Protein AF-A0A7W1KTX3-F1 (afdb_monomer_lite)

Structure (mmCIF, N/CA/C/O backbone):
data_AF-A0A7W1KTX3-F1
#
_entry.id   AF-A0A7W1KTX3-F1
#
loop_
_atom_site.group_PDB
_atom_site.id
_atom_site.type_symbol
_atom_site.label_atom_id
_atom_site.label_alt_id
_atom_site.label_comp_id
_atom_site.label_asym_id
_atom_site.label_entity_id
_atom_site.label_seq_id
_atom_site.pdbx_PDB_ins_code
_atom_site.Cartn_x
_atom_site.Cartn_y
_atom_site.Cartn_z
_atom_site.occupancy
_atom_site.B_iso_or_equiv
_atom_site.auth_seq_id
_atom_site.auth_comp_id
_atom_site.auth_asym_id
_atom_site.auth_atom_id
_atom_site.pdbx_PDB_model_num
ATOM 1 N N . MET A 1 1 ? -9.259 5.243 1.556 1.00 68.94 1 MET A N 1
ATOM 2 C CA . MET A 1 1 ? -9.725 4.763 2.876 1.00 68.94 1 MET A CA 1
ATOM 3 C C . MET A 1 1 ? -9.135 5.679 3.928 1.00 68.94 1 MET A C 1
ATOM 5 O O . MET A 1 1 ? -7.946 5.932 3.848 1.00 68.94 1 MET A O 1
ATOM 9 N N . ASP A 1 2 ? -9.934 6.171 4.871 1.00 75.31 2 ASP A N 1
ATOM 10 C CA . ASP A 1 2 ? -9.508 7.085 5.947 1.00 75.31 2 ASP A CA 1
ATOM 11 C C . ASP A 1 2 ? -9.149 6.356 7.258 1.00 75.31 2 ASP A C 1
ATOM 13 O O . ASP A 1 2 ? -8.980 6.984 8.301 1.00 75.31 2 ASP A O 1
ATOM 17 N N . GLY A 1 3 ? -9.090 5.022 7.212 1.00 75.69 3 GLY A N 1
ATOM 18 C CA . GLY A 1 3 ? -8.786 4.164 8.354 1.00 75.69 3 GLY A CA 1
ATOM 19 C C . GLY A 1 3 ? -9.950 3.961 9.321 1.00 75.69 3 GLY A C 1
ATOM 20 O O . GLY A 1 3 ? -9.861 3.092 10.167 1.00 75.69 3 GLY A O 1
ATOM 21 N N . GLY A 1 4 ? -11.067 4.685 9.202 1.00 80.94 4 GLY A N 1
ATOM 22 C CA . GLY A 1 4 ? -12.148 4.628 10.195 1.00 80.94 4 GLY A CA 1
ATOM 23 C C . GLY A 1 4 ? -13.067 3.407 10.097 1.00 80.94 4 GLY A C 1
ATOM 24 O O . GLY A 1 4 ? -13.865 3.173 11.003 1.00 80.94 4 GLY A O 1
ATOM 25 N N . VAL A 1 5 ? -12.992 2.645 9.004 1.00 84.69 5 VAL A N 1
ATOM 26 C CA . VAL A 1 5 ? -13.898 1.526 8.711 1.00 84.69 5 VAL A CA 1
ATOM 27 C C . VAL A 1 5 ? -13.095 0.308 8.283 1.00 84.69 5 VAL A C 1
ATOM 29 O O . VAL A 1 5 ? -12.226 0.402 7.416 1.00 84.69 5 VAL A O 1
ATOM 32 N N . ALA A 1 6 ? -13.415 -0.838 8.883 1.00 88.88 6 ALA A N 1
ATOM 33 C CA . ALA A 1 6 ? -12.811 -2.114 8.538 1.00 88.88 6 ALA A CA 1
ATOM 34 C C . ALA A 1 6 ? -13.115 -2.500 7.085 1.00 88.88 6 ALA A C 1
ATOM 36 O O . ALA A 1 6 ? -14.240 -2.357 6.608 1.00 88.88 6 ALA A O 1
ATOM 37 N N . GLY A 1 7 ? -12.113 -3.020 6.390 1.00 90.19 7 GLY A N 1
ATOM 38 C CA . GLY A 1 7 ? -12.224 -3.396 4.992 1.00 90.19 7 GLY A CA 1
ATOM 39 C C . GLY A 1 7 ? -10.861 -3.554 4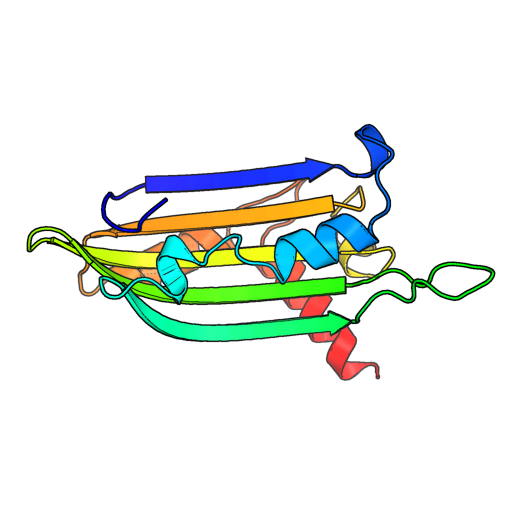.342 1.00 90.19 7 GLY A C 1
ATOM 40 O O . GLY A 1 7 ? -9.826 -3.275 4.940 1.00 90.19 7 GLY A O 1
ATOM 41 N N . MET A 1 8 ? -10.865 -4.000 3.093 1.00 92.31 8 MET A N 1
ATOM 42 C CA . MET A 1 8 ? -9.654 -4.205 2.313 1.00 92.31 8 MET A CA 1
ATOM 43 C C . MET A 1 8 ? -9.886 -3.775 0.871 1.00 92.31 8 MET A C 1
ATOM 45 O O . MET A 1 8 ? -10.969 -3.974 0.325 1.00 92.31 8 MET A O 1
ATOM 49 N N . SER A 1 9 ? -8.856 -3.199 0.262 1.00 91.25 9 SER A N 1
ATOM 50 C CA . SER A 1 9 ? -8.795 -2.910 -1.165 1.00 91.25 9 SER A CA 1
ATOM 51 C C . SER A 1 9 ? -7.460 -3.400 -1.704 1.00 91.25 9 SER A C 1
ATOM 53 O O . SER A 1 9 ? -6.413 -3.064 -1.154 1.00 91.25 9 SER A O 1
ATOM 55 N N . ALA A 1 10 ? -7.507 -4.164 -2.789 1.00 90.75 10 ALA A N 1
ATOM 56 C CA . ALA A 1 10 ? -6.342 -4.568 -3.560 1.00 90.75 10 ALA A CA 1
ATOM 57 C C . ALA A 1 10 ? -6.580 -4.159 -5.014 1.00 90.75 10 ALA A C 1
ATOM 59 O O . ALA A 1 10 ? -7.535 -4.612 -5.644 1.00 90.75 10 ALA A O 1
ATOM 60 N N . THR A 1 11 ? -5.736 -3.271 -5.524 1.00 88.62 11 THR A N 1
ATOM 61 C CA . THR A 1 11 ? -5.887 -2.666 -6.845 1.00 88.62 11 THR A CA 1
ATOM 62 C C . THR A 1 11 ? -4.549 -2.697 -7.552 1.00 88.62 11 THR A C 1
ATOM 64 O O . THR A 1 11 ? -3.518 -2.420 -6.941 1.00 88.62 11 THR A O 1
ATOM 67 N N . TRP A 1 12 ? -4.568 -2.990 -8.848 1.00 86.31 12 TRP A N 1
ATOM 68 C CA . TRP A 1 12 ? -3.404 -2.787 -9.693 1.00 86.31 12 TRP A CA 1
ATOM 69 C C . TRP A 1 12 ? -3.773 -2.008 -10.949 1.00 86.31 12 TRP A C 1
ATOM 71 O O . TRP A 1 12 ? -4.901 -2.073 -11.442 1.00 86.31 12 TRP A O 1
ATOM 81 N N . VAL A 1 13 ? -2.797 -1.271 -11.458 1.00 81.56 13 VAL A N 1
ATOM 82 C CA . VAL A 1 13 ? -2.863 -0.550 -12.721 1.00 81.56 13 VAL A CA 1
ATOM 83 C C . VAL A 1 13 ? -1.728 -1.052 -13.590 1.00 81.56 13 VAL A C 1
ATOM 85 O O . VAL A 1 13 ? -0.573 -1.011 -13.184 1.00 81.56 13 VAL A O 1
ATOM 88 N N . ASP A 1 14 ? -2.075 -1.526 -14.778 1.00 75.94 14 ASP A N 1
ATOM 89 C CA . ASP A 1 14 ? -1.144 -2.065 -15.761 1.00 75.94 14 ASP A CA 1
ATOM 90 C C . ASP A 1 14 ? -0.723 -0.952 -16.736 1.00 75.94 14 ASP A C 1
ATOM 92 O O . ASP A 1 14 ? -1.514 -0.517 -17.577 1.00 75.94 14 ASP A O 1
ATOM 96 N N . ALA A 1 15 ? 0.520 -0.482 -16.616 1.00 67.75 15 ALA A N 1
ATOM 97 C CA . ALA A 1 15 ? 1.083 0.578 -17.451 1.00 67.75 15 ALA A CA 1
ATOM 98 C C . ALA A 1 15 ? 1.137 0.186 -18.929 1.00 67.75 15 ALA A C 1
ATOM 100 O O . ALA A 1 15 ? 0.969 1.041 -19.799 1.00 67.75 15 ALA A O 1
ATOM 101 N N . THR A 1 16 ? 1.334 -1.104 -19.225 1.00 65.19 16 THR A N 1
ATOM 102 C CA . THR A 1 16 ? 1.466 -1.594 -20.604 1.00 65.19 16 THR A CA 1
ATOM 103 C C . THR A 1 16 ? 0.154 -1.481 -21.370 1.00 65.19 16 THR A C 1
ATOM 105 O O . THR A 1 16 ? 0.161 -1.200 -22.566 1.00 65.19 16 THR A O 1
ATOM 108 N N . ARG A 1 17 ? -0.983 -1.611 -20.676 1.00 66.94 17 ARG A N 1
ATOM 109 C CA . ARG A 1 17 ? -2.313 -1.414 -21.269 1.00 66.94 17 ARG A CA 1
ATOM 110 C C . ARG A 1 17 ? -2.691 0.048 -21.461 1.00 66.94 17 ARG A C 1
ATOM 112 O O . ARG A 1 17 ? -3.463 0.351 -22.364 1.00 66.94 17 ARG A O 1
ATOM 119 N N . ILE A 1 18 ? -2.192 0.936 -20.607 1.00 65.81 18 ILE A N 1
ATOM 120 C CA . ILE A 1 18 ? -2.583 2.354 -20.606 1.00 65.81 18 ILE A CA 1
ATOM 121 C C . ILE A 1 18 ? -1.598 3.201 -21.431 1.00 65.81 18 ILE A C 1
ATOM 123 O O . ILE A 1 18 ? -1.917 4.323 -21.814 1.00 65.81 18 ILE A O 1
ATOM 127 N N . GLY A 1 19 ? -0.414 2.668 -21.753 1.00 63.97 19 GLY A N 1
ATOM 128 C CA . GLY A 1 19 ? 0.619 3.383 -22.508 1.00 63.97 19 GLY A CA 1
ATOM 129 C C . GLY A 1 19 ? 1.262 4.528 -21.718 1.00 63.97 19 GLY A C 1
ATOM 130 O O . GLY A 1 19 ? 1.893 5.401 -22.309 1.00 63.97 19 GLY A O 1
ATOM 131 N N . MET A 1 20 ? 1.088 4.549 -20.391 1.00 67.38 20 MET A N 1
ATOM 132 C CA . MET A 1 20 ? 1.721 5.537 -19.518 1.00 67.38 20 MET A CA 1
ATOM 133 C C . MET A 1 20 ? 3.150 5.106 -19.165 1.00 67.38 20 MET A C 1
ATOM 135 O O . MET A 1 20 ? 3.358 3.934 -18.846 1.00 67.38 20 MET A O 1
ATOM 139 N N . PRO A 1 21 ? 4.126 6.033 -19.152 1.00 71.19 21 PRO A N 1
ATOM 140 C CA . PRO A 1 21 ? 5.483 5.726 -18.703 1.00 71.19 21 PRO A CA 1
ATOM 141 C C . PRO A 1 21 ? 5.509 5.216 -17.255 1.00 71.19 21 PRO A C 1
ATOM 143 O O . PRO A 1 21 ? 4.787 5.738 -16.400 1.00 71.19 21 PRO A O 1
ATOM 146 N N . SER A 1 22 ? 6.366 4.230 -16.972 1.00 68.88 22 SER A N 1
ATOM 147 C CA . SER A 1 22 ? 6.514 3.610 -15.644 1.00 68.88 22 SER A CA 1
ATOM 148 C C . SER A 1 22 ? 6.852 4.629 -14.546 1.00 68.88 22 SER A C 1
ATOM 150 O O . SER A 1 22 ? 6.359 4.523 -13.423 1.00 68.88 22 SER A O 1
ATOM 152 N N . ASP A 1 23 ? 7.574 5.692 -14.896 1.00 75.44 23 ASP A N 1
ATOM 153 C CA . ASP A 1 23 ? 7.982 6.771 -13.990 1.00 75.44 23 ASP A CA 1
ATOM 154 C C . ASP A 1 23 ? 6.805 7.520 -13.336 1.00 75.44 23 ASP A C 1
ATOM 156 O O . ASP A 1 23 ? 6.916 8.005 -12.207 1.00 75.44 23 ASP A O 1
ATOM 160 N N . PHE A 1 24 ? 5.642 7.592 -13.996 1.00 77.25 24 PHE A N 1
ATOM 161 C CA . PHE A 1 24 ? 4.444 8.190 -13.392 1.00 77.25 24 PHE A CA 1
ATOM 162 C C . PHE A 1 24 ? 3.910 7.350 -12.231 1.00 77.25 24 PHE A C 1
ATOM 164 O O . PHE A 1 24 ? 3.383 7.897 -11.261 1.00 77.25 24 PHE A O 1
ATOM 171 N N . TYR A 1 25 ? 4.065 6.029 -12.297 1.00 82.88 25 TYR A N 1
ATOM 172 C CA . TYR A 1 25 ? 3.643 5.139 -11.222 1.00 82.88 25 TYR A CA 1
ATOM 173 C C . TYR A 1 25 ? 4.599 5.198 -10.035 1.00 82.88 25 TYR A C 1
ATOM 175 O O . TYR A 1 25 ? 4.129 5.125 -8.902 1.00 82.88 25 TYR A O 1
ATOM 183 N N . TYR A 1 26 ? 5.894 5.444 -10.263 1.00 85.75 26 TYR A N 1
ATOM 184 C CA . TYR A 1 26 ? 6.827 5.786 -9.185 1.00 85.75 26 TYR A CA 1
ATOM 185 C C . TYR A 1 26 ? 6.350 7.030 -8.421 1.00 85.75 26 TYR A C 1
ATOM 187 O O . TYR A 1 26 ? 6.252 7.009 -7.193 1.00 85.75 26 TYR A O 1
ATOM 195 N N . LEU A 1 27 ? 5.977 8.102 -9.133 1.00 84.94 27 LEU A N 1
ATOM 196 C CA . LEU A 1 27 ? 5.451 9.320 -8.504 1.00 84.94 27 LEU A CA 1
ATOM 197 C C . LEU A 1 27 ? 4.128 9.064 -7.769 1.00 84.94 27 LEU A C 1
ATOM 199 O O . LEU A 1 27 ? 3.917 9.580 -6.674 1.00 84.94 27 LEU A O 1
ATOM 203 N N . ALA A 1 28 ? 3.244 8.238 -8.333 1.00 86.19 28 ALA A N 1
ATOM 204 C CA . ALA A 1 28 ? 1.998 7.858 -7.672 1.00 86.19 28 ALA A CA 1
ATOM 205 C C . ALA A 1 28 ? 2.243 7.040 -6.390 1.00 86.19 28 ALA A C 1
ATOM 207 O O . ALA A 1 28 ? 1.566 7.257 -5.386 1.00 86.19 28 ALA A O 1
ATOM 208 N N . ALA A 1 29 ? 3.218 6.128 -6.409 1.00 88.12 29 ALA A N 1
ATOM 209 C CA . ALA A 1 29 ? 3.552 5.257 -5.285 1.00 88.12 29 ALA A CA 1
ATOM 210 C C . ALA A 1 29 ? 4.303 5.974 -4.153 1.00 88.12 29 ALA A C 1
ATOM 212 O O . ALA A 1 29 ? 4.110 5.644 -2.982 1.00 88.12 29 ALA A O 1
ATOM 213 N N . THR A 1 30 ? 5.142 6.953 -4.494 1.00 86.44 30 THR A N 1
ATOM 214 C CA . THR A 1 30 ? 5.878 7.797 -3.535 1.00 86.44 30 THR A CA 1
ATOM 215 C C . THR A 1 30 ? 5.071 9.007 -3.059 1.00 86.44 30 THR A C 1
ATOM 217 O O . THR A 1 30 ? 5.423 9.626 -2.053 1.00 86.44 30 THR A O 1
ATOM 220 N N . GLY A 1 31 ? 3.992 9.339 -3.770 1.00 80.12 31 GLY A N 1
ATOM 221 C CA . GLY A 1 31 ? 3.121 10.477 -3.513 1.00 80.12 31 GLY A CA 1
ATOM 222 C C . GLY A 1 31 ? 2.100 10.270 -2.382 1.00 80.12 31 GLY A C 1
ATOM 223 O O . GLY A 1 31 ? 2.188 9.332 -1.587 1.00 80.12 31 GLY A O 1
ATOM 224 N N . PRO A 1 32 ? 1.075 11.139 -2.296 1.00 80.31 32 PRO A N 1
ATOM 225 C CA . PRO A 1 32 ? 0.163 11.217 -1.153 1.00 80.31 32 PRO A CA 1
ATOM 226 C C . PRO A 1 32 ? -0.914 10.120 -1.147 1.00 80.31 32 PRO A C 1
ATOM 228 O O . PRO A 1 32 ? -1.946 10.288 -0.495 1.00 80.31 32 PRO A O 1
ATOM 231 N N . LEU A 1 33 ? -0.705 9.003 -1.852 1.00 79.19 33 LEU A N 1
ATOM 232 C CA . LEU A 1 33 ? -1.679 7.919 -2.020 1.00 79.19 33 LEU A CA 1
ATOM 233 C C . LEU A 1 33 ? -2.263 7.437 -0.679 1.00 79.19 33 LEU A C 1
ATOM 235 O O . LEU A 1 33 ? -3.452 7.129 -0.591 1.00 79.19 33 LEU A O 1
ATOM 239 N N . PHE A 1 34 ? -1.444 7.441 0.376 1.00 81.81 34 PHE A N 1
ATOM 240 C CA . PHE A 1 34 ? -1.838 7.055 1.733 1.00 81.81 34 PHE A CA 1
ATOM 241 C C . PHE A 1 34 ? -1.870 8.214 2.736 1.00 81.81 34 PHE A C 1
ATOM 243 O O . PHE A 1 34 ? -2.019 7.957 3.923 1.00 81.81 34 PHE A O 1
ATOM 250 N N . SER A 1 35 ? -1.806 9.473 2.294 1.00 81.62 35 SER A N 1
ATOM 251 C CA . SER A 1 35 ? -1.785 10.668 3.169 1.00 81.62 35 SER A CA 1
ATOM 252 C C . SER A 1 35 ? -2.941 10.715 4.176 1.00 81.62 35 SER A C 1
ATOM 254 O O . SER A 1 35 ? -2.765 11.099 5.328 1.00 81.62 35 SER A O 1
ATOM 256 N N . SER A 1 36 ? -4.130 10.236 3.795 1.00 79.31 36 SER A N 1
ATOM 257 C CA . SER A 1 36 ? -5.272 10.121 4.720 1.00 79.31 36 SER A CA 1
ATOM 258 C C . SER A 1 36 ? -5.049 9.153 5.897 1.00 79.31 36 SER A C 1
ATOM 260 O O . SER A 1 36 ? -5.741 9.271 6.904 1.00 79.31 36 SER A O 1
ATOM 262 N N . LEU A 1 37 ? -4.084 8.232 5.786 1.00 81.44 37 LEU A N 1
ATOM 263 C CA . LEU A 1 37 ? -3.641 7.315 6.841 1.00 81.44 37 LEU A CA 1
ATOM 264 C C . LEU A 1 37 ? -2.324 7.775 7.480 1.00 81.44 37 LEU A C 1
ATOM 266 O O . LEU A 1 37 ? -2.162 7.647 8.690 1.00 81.44 37 LEU A O 1
ATOM 270 N N . THR A 1 38 ? -1.386 8.303 6.688 1.00 83.94 38 THR A N 1
ATOM 271 C CA . THR A 1 38 ? -0.036 8.642 7.161 1.00 83.94 38 THR A CA 1
ATOM 272 C C . THR A 1 38 ? 0.073 10.038 7.765 1.00 83.94 38 THR A C 1
ATOM 274 O O . THR A 1 38 ? 0.892 10.246 8.652 1.00 83.94 38 THR A O 1
ATOM 277 N N . ASP A 1 39 ? -0.766 10.979 7.327 1.00 86.38 39 ASP A N 1
ATOM 278 C CA . ASP A 1 39 ? -0.627 12.407 7.650 1.00 86.38 39 ASP A CA 1
ATOM 279 C C . ASP A 1 39 ? -1.866 12.954 8.389 1.00 86.38 39 ASP A C 1
ATOM 281 O O . ASP A 1 39 ? -1.927 14.117 8.798 1.00 86.38 39 ASP A O 1
ATOM 285 N N . SER A 1 40 ? -2.892 12.118 8.569 1.00 85.62 40 SER A N 1
ATOM 286 C CA . SER A 1 40 ? -4.109 12.468 9.297 1.00 85.62 40 SER A CA 1
ATOM 287 C C . SER A 1 40 ? -3.846 12.562 10.795 1.00 85.62 40 SER A C 1
ATOM 289 O O . SER A 1 40 ? -3.354 11.623 11.405 1.00 85.62 40 SER A O 1
ATOM 291 N N . ARG A 1 41 ? -4.322 13.635 11.443 1.00 86.12 41 ARG A N 1
ATOM 292 C CA . ARG A 1 41 ? -4.268 13.779 12.916 1.00 86.12 41 ARG A CA 1
ATOM 293 C C . ARG A 1 41 ? -5.042 12.696 13.680 1.00 86.12 41 ARG A C 1
ATOM 295 O O . ARG A 1 41 ? -4.938 12.619 14.898 1.00 86.12 41 ARG A O 1
ATOM 302 N N . ARG A 1 42 ? -5.891 11.929 12.989 1.00 90.50 42 ARG A N 1
ATOM 303 C CA . ARG A 1 42 ? -6.690 10.835 13.567 1.00 90.50 42 ARG A CA 1
ATOM 304 C C . ARG A 1 42 ? -5.976 9.490 13.490 1.00 90.50 42 ARG A C 1
ATOM 306 O O . ARG A 1 42 ? -6.484 8.520 14.040 1.00 90.50 42 ARG A O 1
ATOM 313 N N . CYS A 1 43 ? -4.850 9.434 12.791 1.00 93.12 43 CYS A N 1
ATOM 314 C CA . CYS A 1 43 ? -4.075 8.231 12.581 1.00 93.12 43 CYS A CA 1
ATOM 315 C C . CYS A 1 43 ? -2.664 8.433 13.121 1.00 93.12 43 CYS A C 1
ATOM 317 O O . CYS A 1 43 ? -2.103 9.523 13.049 1.00 93.12 43 CYS A O 1
ATOM 319 N N . ASN A 1 44 ? -2.106 7.372 13.683 1.00 93.81 44 ASN A N 1
ATOM 320 C CA . ASN A 1 44 ? -0.736 7.324 14.143 1.00 93.81 44 ASN A CA 1
ATOM 321 C C . ASN A 1 44 ? 0.014 6.280 13.306 1.00 93.81 44 ASN A C 1
ATOM 323 O O . ASN A 1 44 ? -0.234 5.081 13.473 1.00 93.81 44 ASN A O 1
ATOM 327 N N . PRO A 1 45 ? 0.896 6.703 12.388 1.00 92.69 45 PRO A N 1
ATOM 328 C CA . PRO A 1 45 ? 1.794 5.794 11.693 1.00 92.69 45 PRO A CA 1
ATOM 329 C C . PRO A 1 45 ? 2.768 5.178 12.695 1.00 9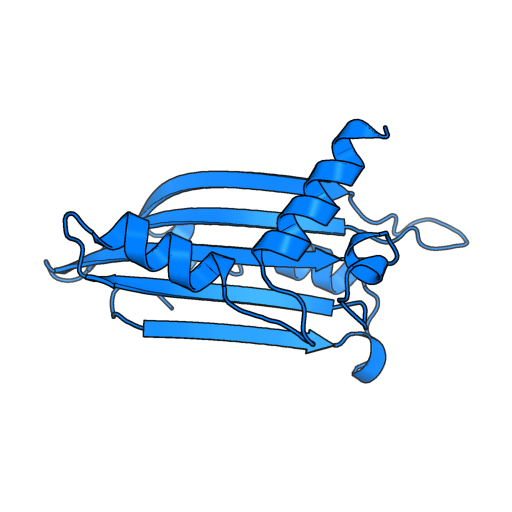2.69 45 PRO A C 1
ATOM 331 O O . PRO A 1 45 ? 3.441 5.891 13.434 1.00 92.69 45 PRO A O 1
ATOM 334 N N . GLU A 1 46 ? 2.857 3.853 12.716 1.00 94.25 46 GLU A N 1
ATOM 335 C CA . GLU A 1 46 ? 3.722 3.130 13.654 1.00 94.25 46 GLU A CA 1
ATOM 336 C C . GLU A 1 46 ? 4.988 2.635 12.969 1.00 94.25 46 GLU A C 1
ATOM 338 O O . GLU A 1 46 ? 6.074 2.681 13.546 1.00 94.25 46 GLU A O 1
ATOM 343 N N . SER A 1 47 ? 4.874 2.180 11.720 1.00 91.69 47 SER A N 1
ATOM 344 C CA . SER A 1 47 ? 6.044 1.818 10.935 1.00 91.69 47 SER A CA 1
ATOM 345 C C . SER A 1 47 ? 5.857 2.079 9.447 1.00 91.69 47 SER A C 1
ATOM 347 O O . SER A 1 47 ? 4.764 1.991 8.885 1.00 91.69 47 SER A O 1
ATOM 349 N N . ARG A 1 48 ? 6.977 2.394 8.796 1.00 92.81 48 ARG A N 1
ATOM 350 C CA . ARG A 1 48 ? 7.118 2.454 7.345 1.00 92.81 48 ARG A CA 1
ATOM 351 C C . ARG A 1 48 ? 8.429 1.781 6.985 1.00 92.81 48 ARG A C 1
ATOM 353 O O . ARG A 1 48 ? 9.472 2.112 7.542 1.00 92.81 48 ARG A O 1
ATOM 360 N N . ARG A 1 49 ? 8.377 0.842 6.048 1.00 92.56 49 ARG A N 1
ATOM 361 C CA . ARG A 1 49 ? 9.557 0.172 5.509 1.00 92.56 49 ARG A CA 1
ATOM 362 C C . ARG A 1 49 ? 9.550 0.291 3.999 1.00 92.56 49 ARG A C 1
ATOM 364 O O . ARG A 1 49 ? 8.619 -0.173 3.347 1.00 92.56 49 ARG A O 1
ATOM 371 N N . VAL A 1 50 ? 10.601 0.904 3.476 1.00 91.44 50 VAL A N 1
ATOM 372 C CA . VAL A 1 50 ? 10.878 0.993 2.045 1.00 91.44 50 VAL A CA 1
ATOM 373 C C . VAL A 1 50 ? 11.896 -0.094 1.717 1.00 91.44 50 VAL A C 1
ATOM 375 O O . VAL A 1 50 ? 12.905 -0.222 2.409 1.00 91.44 50 VAL A O 1
ATOM 378 N N . PHE A 1 51 ? 11.580 -0.932 0.737 1.00 87.69 51 PHE A N 1
ATOM 379 C CA . PHE A 1 51 ? 12.426 -2.044 0.300 1.00 87.69 51 PHE A CA 1
ATOM 380 C C . PHE A 1 51 ? 13.267 -1.652 -0.907 1.00 87.69 51 PHE A C 1
ATOM 382 O O . PHE A 1 51 ? 14.435 -2.014 -0.975 1.00 87.69 51 PHE A O 1
ATOM 389 N N . VAL A 1 52 ? 12.680 -0.885 -1.827 1.00 86.69 52 VAL A N 1
ATOM 390 C CA . VAL A 1 52 ? 13.356 -0.322 -2.996 1.00 86.69 52 VAL A CA 1
ATOM 391 C C . VAL A 1 52 ? 12.865 1.105 -3.186 1.00 86.69 52 VAL A C 1
ATOM 393 O O . VAL A 1 52 ? 11.667 1.365 -3.068 1.00 86.69 52 VAL A O 1
ATOM 396 N N . ASP A 1 53 ? 13.805 2.001 -3.465 1.00 87.88 53 ASP A N 1
ATOM 397 C CA . ASP A 1 53 ? 13.556 3.395 -3.816 1.00 87.88 53 ASP A CA 1
ATOM 398 C C . ASP A 1 53 ? 14.600 3.840 -4.843 1.00 87.88 53 ASP A C 1
ATOM 400 O O . ASP A 1 53 ? 15.694 4.297 -4.506 1.00 87.88 53 ASP A O 1
ATOM 404 N N . ARG A 1 54 ? 14.304 3.586 -6.116 1.00 84.56 54 ARG A N 1
ATOM 405 C CA . ARG A 1 54 ? 15.130 3.986 -7.249 1.00 84.56 54 ARG A CA 1
ATOM 406 C C . ARG A 1 54 ? 14.366 5.033 -8.034 1.00 84.56 54 ARG A C 1
ATOM 408 O O . ARG A 1 54 ? 13.408 4.715 -8.733 1.00 84.56 54 ARG A O 1
ATOM 415 N N . MET A 1 55 ? 14.814 6.274 -7.926 1.00 83.12 55 MET A N 1
ATOM 416 C CA . MET A 1 55 ? 14.208 7.379 -8.651 1.00 83.12 55 MET A CA 1
ATOM 417 C C . MET A 1 55 ? 14.432 7.225 -10.167 1.00 83.12 55 MET A C 1
ATOM 419 O O . MET A 1 55 ? 15.564 6.955 -10.584 1.00 83.12 55 MET A O 1
ATOM 423 N N . PRO A 1 56 ? 13.393 7.425 -10.995 1.00 78.81 56 PRO A N 1
ATOM 424 C CA . PRO A 1 56 ? 13.547 7.448 -12.444 1.00 78.81 56 PRO A CA 1
ATOM 425 C C . PRO A 1 56 ? 14.372 8.652 -12.911 1.00 78.81 56 PRO A C 1
ATOM 427 O O . PRO A 1 56 ? 14.365 9.714 -12.279 1.00 78.81 56 PRO A O 1
ATOM 430 N N . THR A 1 57 ? 15.054 8.519 -14.052 1.00 75.94 57 THR A N 1
ATOM 431 C CA . THR A 1 57 ? 15.759 9.650 -14.680 1.00 75.94 57 THR A CA 1
ATOM 432 C C . THR A 1 57 ? 14.952 10.226 -15.838 1.00 75.94 57 THR A C 1
ATOM 434 O O . THR A 1 57 ? 14.765 9.600 -16.877 1.00 75.94 57 THR A O 1
ATOM 437 N N . PHE A 1 58 ? 14.517 11.476 -15.673 1.00 67.75 58 PHE A N 1
ATOM 438 C CA . PHE A 1 58 ? 13.697 12.188 -16.661 1.00 67.75 58 PHE A C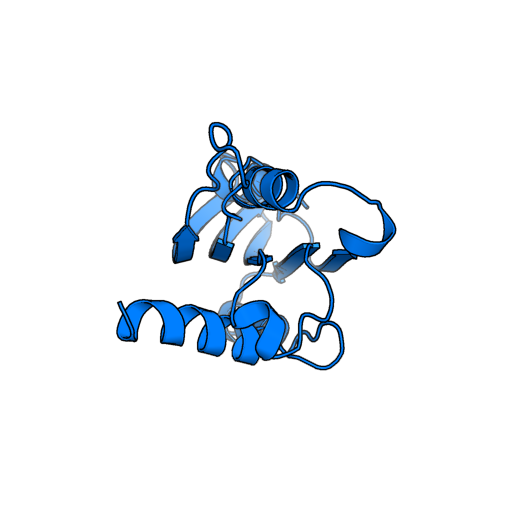A 1
ATOM 439 C C . PHE A 1 58 ? 14.514 12.937 -17.731 1.00 67.75 58 PHE A C 1
ATOM 441 O O . PHE A 1 58 ? 13.941 13.572 -18.612 1.00 67.75 58 PHE A O 1
ATOM 448 N N . SER A 1 59 ? 15.850 12.914 -17.648 1.00 60.94 59 SER A N 1
ATOM 449 C CA . SER A 1 59 ? 16.751 13.795 -18.411 1.00 60.94 59 SER A CA 1
ATOM 450 C C . SER A 1 59 ? 17.687 13.082 -19.406 1.00 60.94 59 SER A C 1
ATOM 452 O O . SER A 1 59 ? 18.634 13.695 -19.899 1.00 60.94 59 SER A O 1
ATOM 454 N N . GLY A 1 60 ? 17.445 11.808 -19.737 1.00 56.06 60 GLY A N 1
ATOM 455 C CA . GLY A 1 60 ? 18.305 11.002 -20.621 1.00 56.06 60 GLY A CA 1
ATOM 456 C C . GLY A 1 60 ? 17.757 10.763 -22.038 1.00 56.06 60 GLY A C 1
ATOM 457 O O . GLY A 1 60 ? 16.553 10.791 -22.268 1.00 56.06 60 GLY A O 1
ATOM 458 N N . ARG A 1 61 ? 18.650 10.443 -22.996 1.00 55.62 61 ARG A N 1
ATOM 459 C CA . ARG A 1 61 ? 18.293 9.920 -24.344 1.00 55.62 61 ARG A CA 1
ATOM 460 C C . ARG A 1 61 ? 17.563 8.567 -24.283 1.00 55.62 61 ARG A C 1
ATOM 462 O O . ARG A 1 61 ? 16.892 8.205 -25.243 1.00 55.62 61 ARG A O 1
ATOM 469 N N . VAL A 1 62 ? 17.719 7.846 -23.172 1.00 59.41 62 VAL A N 1
ATOM 470 C CA . VAL A 1 62 ? 16.975 6.639 -22.796 1.00 59.41 62 VAL A CA 1
ATOM 471 C C . VAL A 1 62 ? 16.543 6.846 -21.338 1.00 59.41 62 VAL A C 1
ATOM 473 O O . VAL A 1 62 ? 17.429 6.998 -20.494 1.00 59.41 62 VAL A O 1
ATOM 476 N N . PRO A 1 63 ? 15.238 6.930 -21.031 1.00 59.78 63 PRO A N 1
ATOM 477 C CA . PRO A 1 63 ? 14.758 7.042 -19.655 1.00 59.78 63 PRO A CA 1
ATOM 478 C C . PRO A 1 63 ? 15.207 5.829 -18.835 1.00 59.78 63 PRO A C 1
ATOM 480 O O . PRO A 1 63 ? 15.036 4.694 -19.281 1.00 59.78 63 PRO A O 1
ATOM 483 N N . ALA A 1 64 ? 15.801 6.058 -17.661 1.00 64.56 64 ALA A N 1
ATOM 484 C CA . ALA A 1 64 ? 16.010 4.980 -16.695 1.00 64.56 64 ALA A CA 1
ATOM 485 C C . ALA A 1 64 ? 14.768 4.875 -15.820 1.00 64.56 64 ALA A C 1
ATOM 487 O O . ALA A 1 64 ? 14.356 5.871 -15.223 1.00 64.56 64 ALA A O 1
ATOM 488 N N . GLU A 1 65 ? 14.210 3.676 -15.747 1.00 73.31 65 GLU A N 1
ATOM 489 C CA . GLU A 1 65 ? 12.954 3.447 -15.052 1.00 73.31 65 GLU A CA 1
ATOM 490 C C . GLU A 1 65 ? 13.114 3.473 -13.535 1.00 73.31 65 GLU A C 1
ATOM 492 O O . GLU A 1 65 ? 14.129 3.037 -12.979 1.00 73.31 65 GLU A O 1
ATOM 497 N N . GLY A 1 66 ? 12.087 3.991 -12.871 1.00 78.19 66 GLY A N 1
ATOM 498 C CA . GLY A 1 66 ? 12.009 4.011 -11.420 1.00 78.19 66 GLY A CA 1
ATOM 499 C C . GLY A 1 66 ? 11.515 2.686 -10.854 1.00 78.19 66 GLY A C 1
ATOM 500 O O . GLY A 1 66 ? 10.692 2.021 -11.469 1.00 78.19 66 GLY A O 1
ATOM 501 N N . ASP A 1 67 ? 11.963 2.340 -9.651 1.00 82.12 67 ASP A N 1
ATOM 502 C CA . ASP A 1 67 ? 11.421 1.231 -8.866 1.00 82.12 67 ASP A CA 1
ATOM 503 C C . ASP A 1 67 ? 11.073 1.740 -7.472 1.00 82.12 67 ASP A C 1
ATOM 505 O O . ASP A 1 67 ? 11.905 2.351 -6.801 1.00 82.12 67 ASP A O 1
ATOM 509 N N . PHE A 1 68 ? 9.869 1.451 -6.993 1.00 87.38 68 PHE A N 1
ATOM 510 C CA . PHE A 1 68 ? 9.499 1.749 -5.615 1.00 87.38 68 PHE A CA 1
ATOM 511 C C . PHE A 1 68 ? 8.715 0.603 -5.000 1.00 87.38 68 PHE A C 1
ATOM 513 O O . PHE A 1 68 ? 7.744 0.133 -5.585 1.00 87.38 68 PHE A O 1
ATOM 520 N N . VAL A 1 69 ? 9.100 0.168 -3.803 1.00 89.75 69 VAL A N 1
ATOM 521 C CA . VAL A 1 69 ? 8.355 -0.833 -3.032 1.00 89.75 69 VAL A CA 1
ATOM 522 C C . VAL A 1 69 ? 8.378 -0.442 -1.565 1.00 89.75 69 VAL A C 1
ATOM 524 O O . VAL A 1 69 ? 9.446 -0.291 -0.969 1.00 89.75 69 VAL A O 1
ATOM 527 N N . ALA A 1 70 ? 7.204 -0.316 -0.955 1.00 92.62 70 ALA A N 1
ATOM 528 C CA . ALA A 1 70 ? 7.079 0.024 0.452 1.00 92.62 70 ALA A CA 1
ATOM 529 C C . ALA A 1 70 ? 5.882 -0.657 1.115 1.00 92.62 70 ALA A C 1
ATOM 531 O O . ALA A 1 70 ? 4.879 -0.993 0.488 1.00 92.62 70 ALA A O 1
ATOM 532 N N . ARG A 1 71 ? 5.979 -0.798 2.435 1.00 93.44 71 ARG A N 1
ATOM 533 C CA . ARG A 1 71 ? 4.858 -1.133 3.309 1.00 93.44 71 ARG A CA 1
ATOM 534 C C . ARG A 1 71 ? 4.803 -0.176 4.484 1.00 93.44 71 ARG A C 1
ATOM 536 O O . ARG A 1 71 ? 5.833 0.348 4.916 1.00 93.44 71 ARG A O 1
ATOM 543 N N . GLY A 1 72 ? 3.624 -0.019 5.053 1.00 93.44 72 GLY A N 1
ATOM 544 C CA . GLY A 1 72 ? 3.461 0.700 6.304 1.00 93.44 72 GLY A CA 1
ATOM 545 C C . GLY A 1 72 ? 2.269 0.193 7.083 1.00 93.44 72 GLY A C 1
ATOM 546 O O . GLY A 1 72 ? 1.396 -0.482 6.543 1.00 93.44 72 GLY A O 1
ATOM 547 N N . GLU A 1 73 ? 2.253 0.515 8.362 1.00 95.56 73 GLU A N 1
ATOM 548 C CA . GLU A 1 73 ? 1.179 0.160 9.279 1.00 95.56 73 GLU A CA 1
ATOM 549 C C . GLU A 1 73 ? 1.059 1.204 10.381 1.00 95.56 73 GLU A C 1
ATOM 551 O O . GLU A 1 73 ? 1.986 1.971 10.669 1.00 95.56 73 GLU A O 1
ATOM 556 N N . GLY A 1 74 ? -0.108 1.216 11.001 1.00 95.25 74 GLY A N 1
ATOM 557 C CA . GLY A 1 74 ? -0.394 2.079 12.122 1.00 95.25 74 GLY A CA 1
ATOM 558 C C . GLY A 1 74 ? -1.803 1.871 12.631 1.00 95.25 74 GLY A C 1
ATOM 559 O O . GLY A 1 74 ? -2.487 0.898 12.298 1.00 95.25 74 GLY A O 1
ATOM 560 N N . THR A 1 75 ? -2.236 2.822 13.438 1.00 95.88 75 THR A N 1
ATOM 561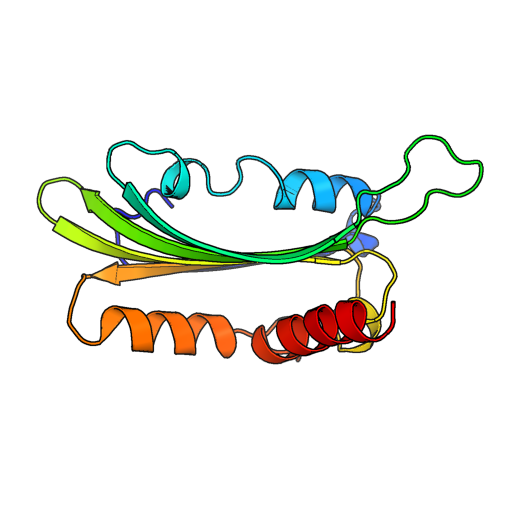 C CA . THR A 1 75 ? -3.559 2.829 14.049 1.00 95.88 75 THR A CA 1
ATOM 562 C C . THR A 1 75 ? -4.307 4.103 13.684 1.00 95.88 75 THR A C 1
ATOM 564 O O . THR A 1 75 ? -3.704 5.113 13.322 1.00 95.88 75 THR A O 1
ATOM 567 N N . CYS A 1 76 ? -5.634 4.062 13.727 1.00 94.69 76 CYS A N 1
ATOM 568 C CA . CYS A 1 76 ? -6.478 5.248 13.645 1.00 94.69 76 CYS A CA 1
ATOM 569 C C . CYS A 1 76 ? -7.547 5.204 14.733 1.00 94.69 76 CYS A C 1
ATOM 571 O O . CYS A 1 76 ? -8.120 4.149 15.009 1.00 94.69 76 CYS A O 1
ATOM 573 N N . THR A 1 77 ? -7.869 6.374 15.279 1.00 93.94 77 THR A N 1
ATOM 574 C CA . THR A 1 77 ? -8.986 6.572 16.203 1.00 93.94 77 THR A CA 1
ATOM 575 C C . THR A 1 77 ? -9.982 7.530 15.566 1.00 93.94 77 THR A C 1
ATOM 577 O O . THR A 1 77 ? -9.753 8.740 15.480 1.00 93.94 77 THR A O 1
ATOM 580 N N . VAL A 1 78 ? -11.118 6.998 15.117 1.00 85.56 78 VAL A N 1
ATOM 581 C CA . VAL A 1 78 ? -12.170 7.772 14.446 1.00 85.56 78 VAL A CA 1
ATOM 582 C C . VAL A 1 78 ? -13.471 7.606 15.217 1.00 85.56 78 VAL A C 1
ATOM 584 O O . VAL A 1 78 ? -13.974 6.501 15.375 1.00 85.56 78 VAL A O 1
ATOM 587 N N . ARG A 1 79 ? -14.026 8.720 15.717 1.00 85.88 79 ARG A N 1
ATOM 588 C CA . ARG A 1 79 ? -15.287 8.738 16.491 1.00 85.88 79 ARG A CA 1
ATOM 589 C C . ARG A 1 79 ? -15.292 7.750 17.677 1.00 85.88 79 ARG A C 1
ATOM 591 O O . ARG A 1 79 ? -16.307 7.128 17.958 1.00 85.88 79 ARG A O 1
ATOM 598 N N . GLY A 1 80 ? -14.151 7.607 18.357 1.00 85.31 80 GLY A N 1
ATOM 599 C CA . GLY A 1 80 ? -13.994 6.708 19.509 1.00 85.31 80 GLY A CA 1
ATOM 600 C C . GLY A 1 80 ? -13.777 5.232 19.158 1.00 85.31 80 GLY A C 1
ATOM 601 O O . GLY A 1 80 ? -13.620 4.421 20.064 1.00 85.31 80 GLY A O 1
ATOM 602 N N . VAL A 1 81 ? -13.732 4.879 17.870 1.00 89.12 81 VAL A N 1
ATOM 603 C CA . VAL A 1 81 ? -13.408 3.527 17.405 1.00 89.12 81 VAL A CA 1
ATOM 604 C C . VAL A 1 81 ? -11.939 3.470 17.008 1.00 89.12 81 VAL A C 1
ATOM 606 O O . VAL A 1 81 ? -11.496 4.238 16.150 1.00 89.12 81 VAL A O 1
ATOM 609 N N . SER A 1 82 ? -11.202 2.548 17.628 1.00 94.81 82 SER A N 1
ATOM 610 C CA . SER A 1 82 ? -9.812 2.255 17.283 1.00 94.81 82 SER A CA 1
ATOM 611 C C . SER A 1 82 ? -9.736 1.171 16.214 1.00 94.81 82 SER A C 1
ATOM 613 O O . SER A 1 82 ? -10.389 0.128 16.290 1.00 94.81 82 SER A O 1
ATOM 615 N N . THR A 1 83 ? -8.901 1.416 15.218 1.00 96.06 83 THR A N 1
ATOM 616 C CA . THR A 1 83 ? -8.664 0.532 14.078 1.00 96.06 83 TH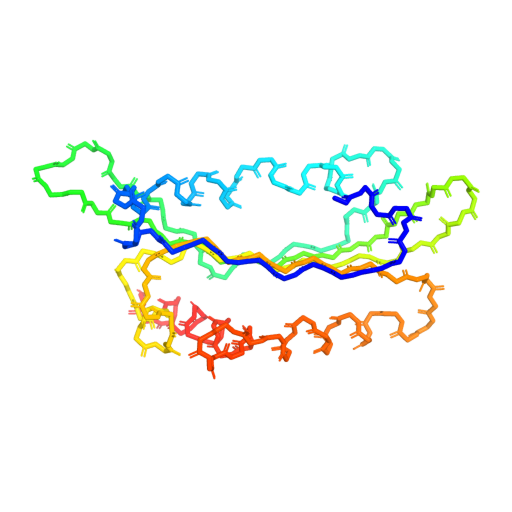R A CA 1
ATOM 617 C C . THR A 1 83 ? -7.174 0.403 13.837 1.00 96.06 83 THR A C 1
ATOM 619 O O . THR A 1 83 ? -6.412 1.337 14.099 1.00 96.06 83 THR A O 1
ATOM 622 N N . ARG A 1 84 ? -6.780 -0.737 13.281 1.00 96.25 84 ARG A N 1
ATOM 623 C CA . ARG A 1 84 ? -5.460 -0.936 12.706 1.00 96.25 84 ARG A CA 1
ATOM 624 C C . ARG A 1 84 ? -5.536 -0.864 11.205 1.00 96.25 84 ARG A C 1
ATOM 626 O O . ARG A 1 84 ? -6.476 -1.397 10.616 1.00 96.25 84 ARG A O 1
ATOM 633 N N . TRP A 1 85 ? -4.521 -0.285 10.591 1.00 95.56 85 TRP A N 1
ATOM 634 C CA . TRP A 1 85 ? -4.359 -0.279 9.150 1.00 95.56 85 TRP A CA 1
ATOM 635 C C . TRP A 1 85 ? -2.965 -0.747 8.766 1.00 95.56 85 TRP A C 1
ATOM 637 O O . TRP A 1 85 ? -1.997 -0.592 9.510 1.00 95.56 85 TRP A O 1
ATOM 647 N N . ALA A 1 86 ? -2.873 -1.318 7.575 1.00 96.31 86 ALA A N 1
ATOM 648 C CA . ALA A 1 86 ? -1.615 -1.611 6.926 1.00 96.31 86 ALA A CA 1
ATOM 649 C C . ALA A 1 86 ? -1.774 -1.446 5.414 1.00 96.31 86 ALA A C 1
ATOM 651 O O . ALA A 1 86 ? -2.865 -1.627 4.865 1.00 96.31 86 ALA A O 1
ATOM 652 N N . TYR A 1 87 ? -0.687 -1.086 4.744 1.00 95.06 87 TYR A N 1
ATOM 653 C CA . TYR A 1 87 ? -0.640 -0.973 3.298 1.00 95.06 87 TYR A CA 1
ATOM 654 C C . TYR A 1 87 ? 0.621 -1.607 2.724 1.00 95.06 87 TYR A C 1
ATOM 656 O O . TYR A 1 87 ? 1.662 -1.708 3.379 1.00 95.06 87 TYR A O 1
ATOM 664 N N . PHE A 1 88 ? 0.513 -1.974 1.456 1.00 94.44 88 PHE A N 1
ATOM 665 C CA . PHE A 1 88 ? 1.613 -2.295 0.568 1.00 94.44 88 PHE A CA 1
ATOM 666 C C . PHE A 1 88 ? 1.451 -1.474 -0.707 1.00 94.44 88 PHE A C 1
ATOM 668 O O . PHE A 1 88 ? 0.339 -1.314 -1.218 1.00 94.44 88 PHE A O 1
ATOM 675 N N . VAL A 1 89 ? 2.562 -0.960 -1.218 1.00 93.25 89 VAL A N 1
ATOM 676 C CA . VAL A 1 89 ? 2.616 -0.329 -2.527 1.00 93.25 89 VAL A CA 1
ATOM 677 C C . VAL A 1 89 ? 3.862 -0.774 -3.266 1.00 93.25 89 VAL A C 1
ATOM 679 O O . VAL A 1 89 ? 4.953 -0.816 -2.693 1.00 93.25 89 VAL A O 1
ATOM 682 N N . ALA A 1 90 ? 3.696 -1.075 -4.545 1.00 89.69 90 ALA A N 1
ATOM 683 C CA . ALA A 1 90 ? 4.798 -1.278 -5.459 1.00 89.69 90 ALA A CA 1
ATOM 684 C C . ALA A 1 90 ? 4.531 -0.551 -6.776 1.00 89.69 90 ALA A C 1
ATOM 686 O O . ALA A 1 90 ? 3.440 -0.636 -7.336 1.00 89.69 90 ALA A O 1
ATOM 687 N N . ALA A 1 91 ? 5.544 0.143 -7.266 1.00 87.75 91 ALA A N 1
ATOM 688 C CA . ALA A 1 91 ? 5.636 0.641 -8.623 1.00 87.75 91 ALA A CA 1
ATOM 689 C C . ALA A 1 91 ? 6.954 0.140 -9.217 1.00 87.75 91 ALA A C 1
ATOM 691 O O . ALA A 1 91 ? 7.956 0.855 -9.157 1.00 87.75 91 ALA A O 1
ATOM 692 N N . PRO A 1 92 ? 6.996 -1.116 -9.690 1.00 76.38 92 PRO A N 1
ATOM 693 C CA . PRO A 1 92 ? 8.164 -1.622 -10.383 1.00 76.38 92 PRO A CA 1
ATOM 694 C C . PRO A 1 92 ? 8.255 -0.995 -11.777 1.00 76.38 92 PRO A C 1
ATOM 696 O O . PRO A 1 92 ? 7.284 -0.979 -12.544 1.00 76.38 92 PRO A O 1
ATOM 699 N N . GLY A 1 93 ? 9.441 -0.513 -12.104 1.00 66.19 93 GLY A N 1
ATOM 700 C CA . GLY A 1 93 ? 9.887 -0.300 -13.468 1.00 66.19 93 GLY A CA 1
ATOM 701 C C . GLY A 1 93 ? 10.353 -1.616 -14.091 1.00 66.19 93 GLY A C 1
ATOM 702 O O . GLY A 1 93 ? 10.090 -2.718 -13.597 1.00 66.19 93 GLY A O 1
ATOM 703 N N . TYR A 1 94 ? 11.052 -1.526 -15.217 1.00 54.62 94 TYR A N 1
ATOM 704 C CA . TYR A 1 94 ? 11.745 -2.653 -15.829 1.00 54.62 94 TYR A CA 1
ATOM 705 C C . TYR A 1 94 ? 12.919 -3.077 -14.921 1.00 54.62 94 TYR A C 1
ATOM 707 O O . TYR A 1 94 ? 13.980 -2.459 -14.917 1.00 54.62 94 TYR A O 1
ATOM 715 N N . GLY A 1 95 ? 12.724 -4.157 -14.159 1.00 49.00 95 GLY A N 1
ATOM 716 C CA . GLY A 1 95 ? 13.700 -4.748 -13.232 1.00 49.00 95 GLY A CA 1
ATOM 717 C C . GLY A 1 95 ? 13.234 -6.119 -12.706 1.00 49.00 95 GLY A C 1
ATOM 718 O O . GLY A 1 95 ? 12.165 -6.577 -13.099 1.00 49.00 95 GLY A O 1
ATOM 719 N N . PRO A 1 96 ? 13.970 -6.805 -11.812 1.00 50.53 96 PRO A N 1
ATOM 720 C CA . PRO A 1 96 ? 13.664 -8.185 -11.408 1.00 50.53 96 PRO A CA 1
ATOM 721 C C . PRO A 1 96 ? 12.359 -8.358 -10.614 1.00 50.53 96 PRO A C 1
ATOM 723 O O . PRO A 1 96 ? 11.820 -9.457 -10.570 1.00 50.53 96 PRO A O 1
ATOM 726 N N . VAL A 1 97 ? 11.758 -7.289 -10.073 1.00 50.41 97 VAL A N 1
ATOM 727 C CA . VAL A 1 97 ? 10.368 -7.352 -9.571 1.00 50.41 97 VAL A CA 1
ATOM 728 C C . VAL A 1 97 ? 9.378 -7.672 -10.714 1.00 50.41 97 VAL A C 1
ATOM 730 O O . VAL A 1 97 ? 8.398 -8.383 -10.499 1.00 50.41 97 VAL A O 1
ATOM 733 N N . ARG A 1 98 ? 9.673 -7.248 -11.954 1.00 58.78 98 ARG A N 1
ATOM 734 C CA . ARG A 1 98 ? 8.990 -7.706 -13.180 1.00 58.78 98 ARG A CA 1
ATOM 735 C C . ARG A 1 98 ? 9.240 -9.194 -13.442 1.00 58.78 98 ARG A C 1
ATOM 737 O O . ARG A 1 98 ? 8.330 -9.912 -13.846 1.00 58.78 98 ARG A O 1
ATOM 744 N N . GLU A 1 99 ? 10.468 -9.660 -13.212 1.00 57.78 99 GLU A N 1
ATOM 745 C CA . GLU A 1 99 ? 10.891 -11.046 -13.474 1.00 57.78 99 GLU A CA 1
ATOM 746 C C . GLU A 1 99 ? 10.239 -12.061 -12.522 1.00 57.78 99 GLU A C 1
ATOM 748 O O . GLU A 1 99 ? 10.019 -13.202 -12.918 1.00 57.78 99 GLU A O 1
ATOM 753 N N . VAL A 1 100 ? 9.853 -11.641 -11.309 1.00 54.50 100 VAL A N 1
ATOM 754 C CA . VAL A 1 100 ? 9.179 -12.486 -10.298 1.00 54.50 100 VAL A CA 1
ATOM 755 C C . VAL A 1 100 ? 7.639 -12.449 -10.420 1.00 54.50 100 VAL A C 1
ATOM 757 O O . VAL A 1 100 ? 6.922 -12.997 -9.588 1.00 54.50 100 VAL A O 1
ATOM 760 N N . GLY A 1 101 ? 7.098 -11.879 -11.505 1.00 46.62 101 GLY A N 1
ATOM 761 C CA . GLY A 1 101 ? 5.711 -12.127 -11.936 1.00 46.62 101 GLY A CA 1
ATOM 762 C C . GLY A 1 101 ? 4.778 -10.916 -11.966 1.00 46.62 101 GLY A C 1
ATOM 763 O O . GLY A 1 101 ? 3.584 -11.058 -12.237 1.00 46.62 101 GLY A O 1
ATOM 764 N N . ILE A 1 102 ? 5.309 -9.702 -11.817 1.00 53.72 102 ILE A N 1
ATOM 765 C CA . ILE A 1 102 ? 4.611 -8.512 -12.306 1.00 53.72 102 ILE A CA 1
ATOM 766 C C . ILE A 1 102 ? 4.805 -8.446 -13.828 1.00 53.72 102 ILE A C 1
ATOM 768 O O . ILE A 1 102 ? 5.750 -7.861 -14.345 1.00 53.72 102 ILE A O 1
ATOM 772 N N . ALA A 1 103 ? 3.896 -9.096 -14.561 1.00 49.97 103 ALA A N 1
ATOM 773 C CA . ALA A 1 103 ? 3.954 -9.229 -16.021 1.00 49.97 103 ALA A CA 1
ATOM 774 C C . ALA A 1 103 ? 3.912 -7.888 -16.790 1.00 49.97 103 ALA A C 1
ATOM 776 O O . ALA A 1 103 ? 4.143 -7.869 -17.998 1.00 49.97 103 ALA A O 1
ATOM 777 N N . ALA A 1 104 ? 3.636 -6.773 -16.108 1.00 56.22 104 ALA A N 1
ATOM 778 C CA . ALA A 1 104 ? 3.560 -5.440 -16.683 1.00 56.22 104 ALA A CA 1
ATOM 779 C C . ALA A 1 104 ? 4.056 -4.384 -15.688 1.00 56.22 104 ALA A C 1
ATOM 781 O O . ALA A 1 104 ? 3.661 -4.417 -14.527 1.00 56.22 104 ALA A O 1
ATOM 782 N N . SER A 1 105 ? 4.857 -3.409 -16.133 1.00 63.91 105 SER A N 1
ATOM 783 C CA . SER A 1 105 ? 5.118 -2.193 -15.345 1.00 63.91 105 SER A CA 1
ATOM 784 C C . SER A 1 105 ? 3.789 -1.595 -14.873 1.00 63.91 105 SER A C 1
ATOM 786 O O . SER A 1 105 ? 2.788 -1.693 -15.586 1.00 63.91 105 SER A O 1
ATOM 788 N N . GLY A 1 106 ? 3.728 -1.001 -13.684 1.00 80.38 106 GLY A N 1
ATOM 789 C CA . GLY A 1 106 ? 2.435 -0.591 -13.141 1.00 80.38 106 GLY A CA 1
ATOM 790 C C . GLY A 1 106 ? 2.462 -0.119 -11.700 1.00 80.38 106 GLY A C 1
ATOM 791 O O . GLY A 1 106 ? 3.523 0.042 -11.110 1.00 80.38 106 GLY A O 1
ATOM 792 N N . LEU A 1 107 ? 1.277 0.091 -11.131 1.00 86.75 107 LEU A N 1
ATOM 793 C CA . LEU A 1 107 ? 1.085 0.449 -9.726 1.00 86.75 107 LEU A CA 1
ATOM 794 C C . LEU A 1 107 ? 0.257 -0.629 -9.038 1.00 86.75 107 LEU A C 1
ATOM 796 O O . LEU A 1 107 ? -0.848 -0.926 -9.475 1.00 86.75 107 LEU A O 1
ATOM 800 N N . TYR A 1 108 ? 0.769 -1.161 -7.939 1.00 89.31 108 TYR A N 1
ATOM 801 C CA . TYR A 1 108 ? 0.182 -2.234 -7.148 1.00 89.31 108 TYR A CA 1
ATOM 802 C C . TYR A 1 108 ? -0.064 -1.705 -5.750 1.00 89.31 108 TYR A C 1
ATOM 804 O O . TYR A 1 108 ? 0.856 -1.206 -5.107 1.00 89.31 108 TYR A O 1
ATOM 812 N N . VAL A 1 109 ? -1.303 -1.784 -5.285 1.00 92.44 109 VAL A N 1
ATOM 813 C CA . VAL A 1 109 ? -1.738 -1.166 -4.035 1.00 92.44 109 VAL A CA 1
ATOM 814 C C . VAL A 1 109 ? -2.576 -2.163 -3.266 1.00 92.44 109 VAL A C 1
ATOM 816 O O . VAL A 1 109 ? -3.588 -2.650 -3.765 1.00 92.44 109 VAL A O 1
ATOM 819 N N . VAL A 1 110 ? -2.191 -2.418 -2.023 1.00 94.50 110 VAL A N 1
ATOM 820 C CA . VAL A 1 110 ? -3.034 -3.099 -1.044 1.00 94.50 110 VAL A CA 1
ATOM 821 C C . VAL A 1 110 ? -3.176 -2.182 0.152 1.00 94.50 110 VAL A C 1
ATOM 823 O O . VAL A 1 110 ? -2.189 -1.662 0.661 1.00 94.50 110 VAL A O 1
ATOM 826 N N . VAL A 1 111 ? -4.398 -1.995 0.626 1.00 94.69 111 VAL A N 1
ATOM 827 C CA . VAL A 1 111 ? -4.674 -1.357 1.910 1.00 94.69 111 VAL A CA 1
ATOM 828 C C . VAL A 1 111 ? -5.720 -2.180 2.635 1.00 94.69 111 VAL A C 1
ATOM 830 O O . VAL A 1 111 ? -6.719 -2.595 2.048 1.00 94.69 111 VAL A O 1
ATOM 833 N N . ALA A 1 112 ? -5.483 -2.438 3.910 1.00 95.06 112 ALA A N 1
ATOM 834 C CA . ALA A 1 112 ? -6.395 -3.180 4.755 1.00 95.06 112 ALA A CA 1
ATOM 835 C C . ALA A 1 112 ? -6.536 -2.475 6.102 1.00 95.06 112 ALA A C 1
ATOM 837 O O . ALA A 1 112 ? -5.571 -1.939 6.645 1.00 95.06 112 ALA A O 1
ATOM 838 N N . VAL A 1 113 ? -7.755 -2.485 6.623 1.00 94.94 113 VAL A N 1
ATOM 839 C CA . VAL A 1 113 ? -8.157 -1.874 7.884 1.00 94.94 113 VAL A CA 1
ATOM 840 C C . VAL A 1 113 ? -8.989 -2.891 8.658 1.00 94.94 113 VAL A C 1
ATOM 842 O O . VAL A 1 113 ? -9.857 -3.558 8.097 1.00 94.94 113 VAL A O 1
ATOM 845 N N . THR A 1 114 ? -8.756 -3.009 9.957 1.00 95.00 114 THR A N 1
ATOM 846 C CA . THR A 1 114 ? -9.488 -3.910 10.858 1.00 95.00 114 THR A CA 1
ATOM 847 C C . THR A 1 114 ? -9.743 -3.207 12.191 1.00 95.00 114 THR A C 1
ATOM 849 O O . THR A 1 114 ? -8.979 -2.307 12.541 1.00 95.00 114 THR A O 1
ATOM 852 N N . PRO A 1 115 ? -10.760 -3.595 12.982 1.00 94.94 115 PRO A N 1
ATOM 853 C CA . PRO A 1 115 ? -10.858 -3.132 14.363 1.00 94.94 115 PRO A CA 1
ATOM 854 C C . PRO A 1 115 ? -9.590 -3.495 15.144 1.00 94.94 115 PRO A C 1
ATOM 856 O O . PRO A 1 115 ? -9.047 -4.590 14.953 1.00 94.94 115 PRO A O 1
ATOM 859 N N . GLU A 1 116 ? -9.127 -2.595 16.011 1.00 94.38 116 GLU A N 1
ATOM 860 C CA . GLU A 1 116 ? -7.943 -2.842 16.838 1.00 94.38 116 GLU A CA 1
ATOM 861 C C . GLU A 1 116 ? -8.239 -3.937 17.872 1.00 94.38 116 GLU A C 1
ATOM 863 O O . GLU A 1 116 ? -9.249 -3.898 18.574 1.00 94.38 116 GLU A O 1
ATOM 868 N N . ASN A 1 117 ? -7.363 -4.938 17.940 1.00 93.88 117 ASN A N 1
ATOM 869 C CA . ASN A 1 117 ? -7.369 -6.010 18.933 1.00 93.88 117 ASN A CA 1
ATOM 870 C C . ASN A 1 117 ? -6.009 -6.727 18.918 1.00 93.88 117 ASN A C 1
ATOM 872 O O . ASN A 1 117 ? -5.210 -6.533 18.004 1.00 93.88 117 ASN A O 1
ATOM 876 N N . GLU A 1 118 ? -5.777 -7.630 19.872 1.00 94.25 118 GLU A N 1
ATOM 877 C CA . GLU A 1 118 ? -4.503 -8.356 20.025 1.00 94.25 118 GLU A CA 1
ATOM 878 C C . GLU A 1 118 ? -4.035 -9.104 18.764 1.00 94.25 118 GLU A C 1
ATOM 880 O O . GLU A 1 118 ? -2.844 -9.342 18.574 1.00 94.25 118 GLU A O 1
ATOM 885 N N . ARG A 1 119 ? -4.960 -9.488 17.876 1.00 95.44 119 ARG A N 1
ATOM 886 C CA . ARG A 1 119 ? -4.655 -10.235 16.649 1.00 95.44 119 ARG A CA 1
ATOM 887 C C . ARG A 1 119 ? -4.598 -9.350 15.409 1.00 95.44 119 ARG A C 1
ATOM 889 O O . ARG A 1 119 ? -4.167 -9.855 14.368 1.00 95.44 119 ARG A O 1
ATOM 896 N N . ALA A 1 120 ? -4.981 -8.075 15.498 1.00 94.88 120 ALA A N 1
ATOM 897 C CA . ALA A 1 120 ? -5.132 -7.166 14.363 1.00 94.88 120 ALA A CA 1
ATOM 898 C C . ALA A 1 120 ? -3.860 -7.089 13.507 1.00 94.88 120 ALA A C 1
ATOM 900 O O . ALA A 1 120 ? -3.931 -7.304 12.297 1.00 94.88 120 ALA A O 1
ATOM 901 N N . SER A 1 121 ? -2.686 -6.903 14.122 1.00 93.94 121 SER A N 1
ATOM 902 C CA . SER A 1 121 ? -1.405 -6.872 13.396 1.00 93.94 121 SER A CA 1
ATOM 903 C C . SER A 1 121 ? -1.135 -8.169 12.644 1.00 93.94 121 SER A C 1
ATOM 905 O O . SER A 1 121 ? -0.750 -8.152 11.479 1.00 93.94 121 SER A O 1
ATOM 907 N N . SER A 1 122 ? -1.341 -9.313 13.304 1.00 93.62 122 SER A N 1
ATOM 908 C CA . SER A 1 122 ? -1.078 -10.624 12.701 1.00 93.62 122 SER A CA 1
ATOM 909 C C . SER A 1 122 ? -2.037 -10.924 11.548 1.00 93.62 122 SER A C 1
ATOM 911 O O . SER A 1 122 ? -1.640 -11.527 10.553 1.00 93.62 122 SER A O 1
ATOM 913 N N . LEU A 1 123 ? -3.294 -10.488 11.670 1.00 94.81 123 LEU A N 1
ATOM 914 C CA . LEU A 1 123 ? -4.311 -10.627 10.639 1.00 94.81 123 LEU A CA 1
ATOM 915 C C . LEU A 1 123 ? -3.967 -9.769 9.421 1.00 94.81 123 LEU A C 1
ATOM 917 O O . LEU A 1 123 ? -3.886 -10.307 8.321 1.00 94.81 123 LEU A O 1
ATOM 921 N N . LEU A 1 124 ? -3.714 -8.473 9.619 1.00 95.19 124 LEU A N 1
ATOM 922 C CA . LEU A 1 124 ? -3.364 -7.553 8.534 1.00 95.19 124 LEU A CA 1
ATOM 923 C C . LEU A 1 124 ? -2.100 -7.988 7.802 1.00 95.19 124 LEU A C 1
ATOM 925 O O . LEU A 1 124 ? -2.074 -7.990 6.575 1.00 95.19 124 LEU A O 1
ATOM 929 N N . ARG A 1 125 ? -1.076 -8.410 8.549 1.00 93.06 125 ARG A N 1
ATOM 930 C CA . ARG A 1 125 ? 0.175 -8.900 7.973 1.00 93.06 125 ARG A CA 1
ATOM 931 C C . ARG A 1 125 ? -0.066 -10.093 7.052 1.00 93.06 125 ARG A C 1
ATOM 933 O O . ARG A 1 125 ? 0.355 -10.043 5.903 1.00 93.06 125 ARG A O 1
ATOM 940 N N . ARG A 1 126 ? -0.799 -11.112 7.520 1.00 92.88 126 ARG A N 1
ATOM 941 C CA . ARG A 1 126 ? -1.156 -12.279 6.697 1.00 92.88 126 ARG A CA 1
ATOM 942 C C . ARG A 1 126 ? -1.975 -11.886 5.469 1.00 92.88 126 ARG A C 1
ATOM 944 O O . ARG A 1 126 ? -1.677 -12.353 4.377 1.00 92.88 126 ARG A O 1
ATOM 951 N N . LEU A 1 127 ? -2.983 -11.028 5.636 1.00 93.19 127 LEU A N 1
ATOM 952 C CA . LEU A 1 127 ? -3.834 -10.582 4.528 1.00 93.19 127 LEU A CA 1
ATOM 953 C C . LEU A 1 127 ? -3.022 -9.877 3.442 1.00 93.19 127 LEU A C 1
ATOM 955 O O . LEU A 1 127 ? -3.161 -10.202 2.267 1.00 93.19 127 LEU A O 1
ATOM 959 N N . ILE A 1 128 ? -2.155 -8.941 3.831 1.00 93.88 128 ILE A N 1
ATOM 960 C CA . ILE A 1 128 ? -1.321 -8.209 2.880 1.00 93.88 128 ILE A CA 1
ATOM 961 C C . ILE A 1 128 ? -0.331 -9.151 2.205 1.00 93.88 128 ILE A C 1
ATOM 963 O O . ILE A 1 128 ? -0.319 -9.193 0.983 1.00 93.88 128 ILE A O 1
ATOM 967 N N . GLN A 1 129 ? 0.438 -9.935 2.968 1.00 92.88 129 GLN A N 1
ATOM 968 C CA . GLN A 1 129 ? 1.481 -10.813 2.422 1.00 92.88 129 GLN A CA 1
ATOM 969 C C . GLN A 1 129 ? 0.941 -11.831 1.414 1.00 92.88 129 GLN A C 1
ATOM 971 O O . GLN A 1 129 ? 1.556 -12.045 0.376 1.00 92.88 129 GLN A O 1
ATOM 976 N N . HIS A 1 130 ? -0.225 -12.421 1.686 1.00 91.31 130 HIS A N 1
ATOM 977 C CA . HIS A 1 130 ? -0.818 -13.434 0.811 1.00 91.31 130 HIS A CA 1
ATOM 978 C C . HIS A 1 130 ? -1.695 -12.858 -0.312 1.00 91.31 130 HIS A C 1
ATOM 980 O O . HIS A 1 130 ? -2.185 -13.614 -1.153 1.00 91.31 130 HIS A O 1
ATOM 986 N N . THR A 1 131 ? -1.901 -11.537 -0.365 1.00 91.75 131 THR A N 1
ATOM 987 C CA . THR A 1 131 ? -2.577 -10.917 -1.512 1.00 91.75 131 THR A CA 1
ATOM 988 C C . THR A 1 131 ? -1.734 -11.131 -2.757 1.00 91.75 131 THR A C 1
ATOM 990 O O . THR A 1 131 ? -0.532 -10.889 -2.729 1.00 91.75 131 THR A O 1
ATOM 993 N N . SER A 1 132 ? -2.362 -11.587 -3.840 1.00 88.81 132 SER A N 1
ATOM 994 C CA . SER A 1 132 ? -1.658 -11.934 -5.073 1.00 88.81 132 SER A CA 1
ATOM 995 C C . SER A 1 132 ? -2.078 -11.053 -6.241 1.00 88.81 132 SER A C 1
ATOM 997 O O . SER A 1 132 ? -3.262 -10.772 -6.430 1.00 88.81 132 SER A O 1
ATOM 999 N N . PHE A 1 133 ? -1.102 -10.672 -7.058 1.00 83.75 133 PHE A N 1
ATOM 1000 C CA . PHE A 1 133 ? -1.281 -9.958 -8.314 1.00 83.75 133 PHE A CA 1
ATOM 1001 C C . PHE A 1 133 ? -0.659 -10.779 -9.437 1.00 83.75 133 PHE A C 1
ATOM 1003 O O . PHE A 1 133 ? 0.528 -11.076 -9.403 1.00 83.75 133 PHE A O 1
ATOM 1010 N N . GLY A 1 134 ? -1.460 -11.176 -10.429 1.00 75.44 134 GLY A N 1
ATOM 1011 C CA . GLY A 1 134 ? -0.939 -11.920 -11.584 1.00 75.44 134 GLY A CA 1
ATOM 1012 C C . GLY A 1 134 ? -0.289 -13.272 -11.249 1.00 75.44 134 GLY A C 1
ATOM 1013 O O . GLY A 1 134 ? 0.477 -13.775 -12.060 1.00 75.44 134 GLY A O 1
ATOM 1014 N N . GLY A 1 135 ? -0.595 -13.859 -10.086 1.00 78.00 135 GLY A N 1
ATOM 1015 C CA . GLY A 1 135 ? -0.022 -15.129 -9.623 1.00 78.00 135 GLY A CA 1
ATOM 1016 C C . GLY A 1 135 ? 1.123 -14.993 -8.614 1.00 78.00 135 GLY A C 1
ATOM 1017 O O . GLY A 1 135 ? 1.457 -15.991 -7.984 1.00 78.00 135 GLY A O 1
ATOM 1018 N N . SER A 1 136 ? 1.654 -13.786 -8.400 1.00 82.56 136 SER A N 1
ATOM 1019 C CA . SER A 1 136 ? 2.697 -13.516 -7.400 1.00 82.56 136 SER A CA 1
ATOM 1020 C C . SER A 1 136 ? 2.108 -12.856 -6.163 1.00 82.56 136 SER A C 1
ATOM 1022 O O . SER A 1 136 ? 1.318 -11.913 -6.274 1.00 82.56 136 SER A O 1
ATOM 1024 N N . SER A 1 137 ? 2.484 -13.337 -4.982 1.00 89.44 137 SER A N 1
ATOM 1025 C CA . SER A 1 137 ? 2.063 -12.758 -3.709 1.00 89.44 137 SER A CA 1
ATOM 1026 C C . SER A 1 137 ? 2.863 -11.499 -3.369 1.00 89.44 137 SER A C 1
ATOM 1028 O O . SER A 1 137 ? 3.968 -11.296 -3.866 1.00 89.44 137 SER A O 1
ATOM 1030 N N . VAL A 1 138 ? 2.335 -10.642 -2.494 1.00 88.75 138 VAL A N 1
ATOM 1031 C CA . VAL A 1 138 ? 3.081 -9.484 -1.971 1.00 88.75 138 VAL A CA 1
ATOM 1032 C C . VAL A 1 138 ? 4.397 -9.908 -1.314 1.00 88.75 138 VAL A C 1
ATOM 1034 O O . VAL A 1 138 ? 5.374 -9.168 -1.411 1.00 88.75 138 VAL A O 1
ATOM 1037 N N . ASP A 1 139 ? 4.442 -11.073 -0.667 1.00 89.88 139 ASP A N 1
ATOM 1038 C CA . ASP A 1 139 ? 5.676 -11.598 -0.074 1.00 89.88 139 ASP A CA 1
ATOM 1039 C C . ASP A 1 139 ? 6.734 -11.882 -1.155 1.00 89.88 139 ASP A C 1
ATOM 1041 O O . ASP A 1 139 ? 7.857 -11.395 -1.040 1.00 89.88 139 ASP A O 1
ATOM 1045 N N . ASP A 1 140 ? 6.344 -12.517 -2.268 1.00 85.44 140 ASP A N 1
ATOM 1046 C CA . ASP A 1 140 ? 7.240 -12.760 -3.413 1.00 85.44 140 ASP A CA 1
ATOM 1047 C C . ASP A 1 140 ? 7.802 -11.443 -3.980 1.00 85.44 140 ASP A C 1
ATOM 1049 O O . ASP A 1 140 ? 8.984 -11.338 -4.315 1.00 85.44 140 ASP A O 1
ATOM 1053 N N . LEU A 1 141 ? 6.964 -10.401 -4.053 1.00 83.25 141 LEU A N 1
ATOM 1054 C CA . LEU A 1 141 ? 7.373 -9.075 -4.529 1.00 83.25 141 LEU A CA 1
ATOM 1055 C C . LEU A 1 141 ? 8.363 -8.399 -3.577 1.00 83.25 141 LEU A C 1
ATOM 1057 O O . LEU A 1 141 ? 9.322 -7.766 -4.022 1.00 83.25 141 LEU A O 1
ATOM 1061 N N . VAL A 1 142 ? 8.131 -8.511 -2.269 1.00 86.56 1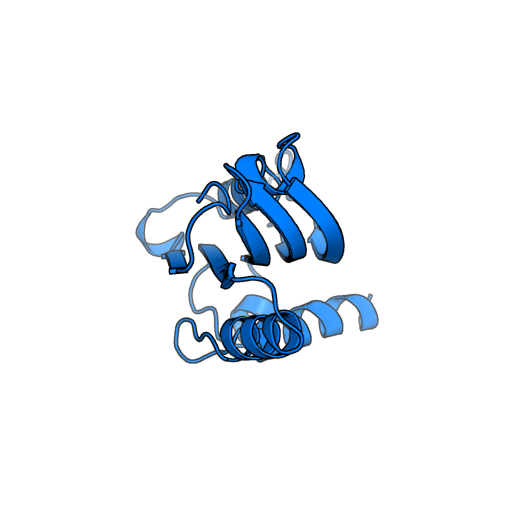42 VAL A N 1
ATOM 1062 C CA . VAL A 1 142 ? 9.024 -7.968 -1.239 1.00 86.56 142 VAL A CA 1
ATOM 1063 C C . VAL A 1 142 ? 10.364 -8.698 -1.239 1.00 86.56 142 VAL A C 1
ATOM 1065 O O . VAL A 1 142 ? 11.403 -8.047 -1.087 1.00 86.56 142 VAL A O 1
ATOM 1068 N N . ASP A 1 143 ? 10.365 -10.012 -1.437 1.00 84.69 143 ASP A N 1
ATOM 1069 C CA . ASP A 1 143 ? 11.583 -10.816 -1.516 1.00 84.69 143 ASP A CA 1
ATOM 1070 C C . ASP A 1 143 ? 12.408 -10.455 -2.754 1.00 84.69 143 ASP A C 1
ATOM 1072 O O . ASP A 1 143 ? 13.608 -10.180 -2.636 1.00 84.69 143 ASP A O 1
ATOM 1076 N N . ALA A 1 144 ? 11.765 -10.330 -3.919 1.00 79.12 144 ALA A N 1
ATOM 1077 C CA . ALA A 1 144 ? 12.405 -9.855 -5.145 1.00 79.12 144 ALA A CA 1
ATOM 1078 C C . ALA A 1 144 ? 13.021 -8.455 -4.963 1.00 79.12 144 ALA A C 1
ATOM 1080 O O . ALA A 1 144 ? 14.181 -8.213 -5.310 1.00 79.12 144 ALA A O 1
ATOM 1081 N N . ALA A 1 145 ? 12.265 -7.541 -4.351 1.00 77.81 145 ALA A N 1
ATOM 1082 C CA . ALA A 1 145 ? 12.700 -6.180 -4.057 1.00 77.81 145 ALA A CA 1
ATOM 1083 C C . ALA A 1 145 ? 13.873 -6.142 -3.059 1.00 77.81 145 ALA A C 1
ATOM 1085 O O . ALA A 1 145 ? 14.812 -5.367 -3.213 1.00 77.81 145 ALA A O 1
ATOM 1086 N N . SER A 1 146 ? 13.868 -7.007 -2.047 1.00 76.00 146 SER A N 1
ATOM 1087 C CA . SER A 1 146 ? 14.934 -7.066 -1.040 1.00 76.00 146 SER A CA 1
ATOM 1088 C C . SER A 1 146 ? 16.222 -7.701 -1.579 1.00 76.00 146 SER A C 1
ATOM 1090 O O . SER A 1 146 ? 17.317 -7.341 -1.140 1.00 76.00 146 SER A O 1
ATOM 1092 N N . GLY A 1 147 ? 16.114 -8.618 -2.547 1.00 67.19 147 GLY A N 1
ATOM 1093 C CA . GLY A 1 147 ? 17.257 -9.200 -3.257 1.00 67.19 147 GLY A CA 1
ATOM 1094 C C . GLY A 1 147 ? 18.060 -8.168 -4.057 1.00 67.19 147 GLY A C 1
ATOM 1095 O O . GLY A 1 147 ? 19.288 -8.233 -4.079 1.00 67.19 147 GLY A O 1
ATOM 1096 N N . LEU A 1 148 ? 17.390 -7.155 -4.620 1.00 56.75 148 LEU A N 1
ATOM 1097 C CA . LEU A 1 148 ? 18.012 -6.055 -5.374 1.00 56.75 148 LEU A CA 1
ATOM 1098 C C . LEU A 1 148 ? 18.984 -5.196 -4.559 1.00 56.75 148 LEU A C 1
ATOM 1100 O O . LEU A 1 148 ? 19.927 -4.641 -5.120 1.00 56.75 148 LEU A O 1
ATOM 1104 N N . VAL A 1 149 ? 18.748 -5.063 -3.252 1.00 53.50 149 VAL A N 1
ATOM 1105 C CA . VAL A 1 149 ? 19.597 -4.273 -2.345 1.00 53.50 149 VAL A CA 1
ATOM 1106 C C . VAL A 1 149 ? 20.876 -5.028 -1.975 1.00 53.50 149 VAL A C 1
ATOM 1108 O O . VAL A 1 149 ? 21.868 -4.409 -1.621 1.00 53.50 149 VAL A O 1
ATOM 1111 N N . ARG A 1 150 ? 20.880 -6.366 -2.060 1.00 50.78 150 ARG A N 1
ATOM 1112 C CA . ARG A 1 150 ? 22.051 -7.199 -1.728 1.00 50.78 150 ARG A CA 1
ATOM 1113 C C . ARG A 1 150 ? 23.020 -7.406 -2.895 1.00 50.78 150 ARG A C 1
ATOM 1115 O O . ARG A 1 150 ? 24.123 -7.886 -2.663 1.00 50.78 150 ARG A O 1
ATOM 1122 N N . ALA A 1 151 ? 22.590 -7.117 -4.122 1.00 48.59 151 ALA A N 1
ATOM 1123 C CA . ALA A 1 151 ? 23.382 -7.294 -5.342 1.00 48.59 151 ALA A CA 1
ATOM 1124 C C . ALA A 1 151 ? 24.054 -5.996 -5.841 1.00 48.59 151 ALA A C 1
ATOM 1126 O O . ALA A 1 151 ? 24.783 -6.042 -6.831 1.00 48.59 151 ALA A O 1
ATOM 1127 N N . GLN A 1 152 ? 23.786 -4.865 -5.181 1.00 44.31 152 GLN A N 1
ATOM 1128 C CA . GLN A 1 152 ? 24.442 -3.566 -5.382 1.00 44.31 152 GLN A CA 1
ATOM 1129 C C . GLN A 1 152 ? 25.478 -3.334 -4.282 1.00 44.31 152 GLN A C 1
ATOM 1131 O O . GLN A 1 152 ? 26.504 -2.690 -4.588 1.00 44.31 152 GLN A O 1
#

Sequence (152 aa):
MDGGVAGMSATWVDATRIGMPSDFYYLAATGPLFSSLTDSRRCNPESRRVFVDRMPTFSGRVPAEGDFVARGEGTCTVRGVSTRWAYFVAAPGYGPVREVGIAASGLYVVVAVTPENERASSLLRRLIQHTSFGGSSVDDLVDAASGLVRAQ

Foldseek 3Di:
DLLPDFDKDKDKDFCVVVVDALLVLLCVQPDCVPCSAPVDPQWDWDDKDWLDFAHWDPPDPDIRHTWTWMKTKTWGQDPNFIKIKIKIKIQDDPDCLCVLFVVGGIIIIMMGMGGDDPCRVVVNVVVQQQDDDRRDGSVSSSVSSNVVVVVD

pLDDT: mean 81.25, std 13.86, range [44.31, 96.31]

Secondary structure (DSSP, 8-state):
--SSS-EEEEEEEEHHHHT--HHHHHHHHHTGGGHHHHT-TTEEEEEEEEEEEE--BSSSSSPBPPEEEEEEEEEEEETTEEEEEEEEEEE--SSHHHHTT--SSEEEEEEEEEE-STTHHHHHHHHHHH-EETTEEHHHHHHHHHHHHH--

Radius of gyration: 15.82 Å; chains: 1; bounding box: 40×29×44 Å